Protein AF-A0A967WHF1-F1 (afdb_monomer_lite)

pLDDT: mean 85.79, std 10.93, range [50.19, 97.06]

Radius of gyration: 12.61 Å; chains: 1; bounding box: 32×28×30 Å

Structure (mmCIF, N/CA/C/O backb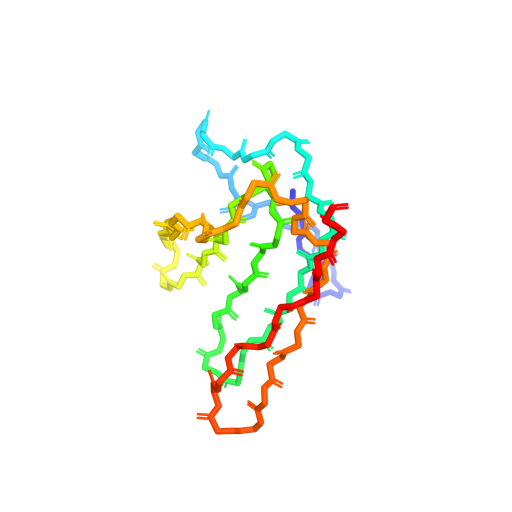one):
data_AF-A0A967WHF1-F1
#
_entry.id   AF-A0A967WHF1-F1
#
loop_
_atom_site.group_PDB
_atom_site.id
_atom_site.type_symbol
_atom_site.label_atom_id
_atom_site.label_alt_id
_atom_site.label_comp_id
_atom_site.label_asym_id
_atom_site.label_entity_id
_atom_site.label_seq_id
_atom_site.pdbx_PDB_ins_code
_atom_site.Cartn_x
_atom_site.Cartn_y
_atom_site.Cartn_z
_atom_site.occupancy
_atom_site.B_iso_or_equiv
_atom_site.auth_seq_id
_atom_site.auth_comp_id
_atom_site.auth_asym_id
_atom_site.auth_atom_id
_atom_site.pdbx_PDB_model_num
ATOM 1 N N . LEU A 1 1 ? -0.604 10.518 4.813 1.00 73.94 1 LEU A N 1
ATOM 2 C CA . LEU A 1 1 ? -1.503 9.347 4.918 1.00 73.94 1 LEU A CA 1
ATOM 3 C C . LEU A 1 1 ? -2.531 9.609 6.009 1.00 73.94 1 LEU A C 1
ATOM 5 O O . LEU A 1 1 ? -2.115 9.928 7.114 1.00 73.94 1 LEU A O 1
ATOM 9 N N . ALA A 1 2 ? -3.817 9.441 5.711 1.00 79.50 2 ALA A N 1
ATOM 10 C CA . ALA A 1 2 ? -4.899 9.514 6.689 1.00 79.50 2 ALA A CA 1
ATOM 11 C C . ALA A 1 2 ? -5.885 8.363 6.439 1.00 79.50 2 ALA A C 1
ATOM 13 O O . ALA A 1 2 ? -6.087 7.9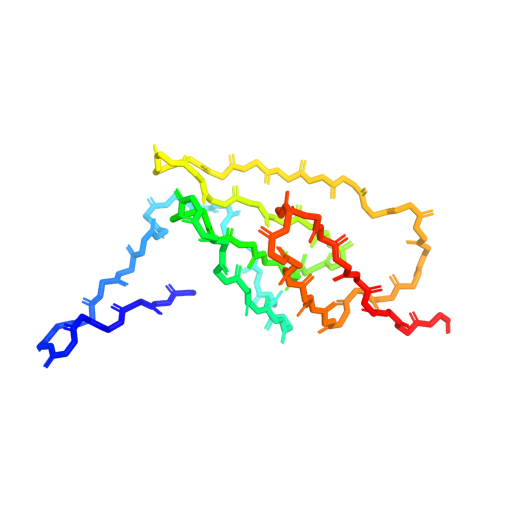68 5.290 1.00 79.50 2 ALA A O 1
ATOM 14 N N . HIS A 1 3 ? -6.490 7.830 7.496 1.00 83.56 3 HIS A N 1
ATOM 15 C CA . HIS A 1 3 ? -7.495 6.771 7.435 1.00 83.56 3 HIS A CA 1
ATOM 16 C C . HIS A 1 3 ? -8.806 7.265 8.054 1.00 83.56 3 HIS A C 1
ATOM 18 O O . HIS A 1 3 ? -8.813 7.738 9.193 1.00 83.56 3 HIS A O 1
ATOM 24 N N . TYR A 1 4 ? -9.904 7.171 7.303 1.00 86.56 4 TYR A N 1
ATOM 25 C CA . TYR A 1 4 ? -11.241 7.523 7.774 1.00 86.56 4 TYR A CA 1
ATOM 26 C C . TYR A 1 4 ? -12.013 6.260 8.144 1.00 86.56 4 TYR A C 1
ATOM 28 O O . TYR A 1 4 ? -12.301 5.437 7.280 1.00 86.56 4 TYR A O 1
ATOM 36 N N . ASP A 1 5 ? -12.395 6.128 9.411 1.00 87.75 5 ASP A N 1
ATOM 37 C CA . ASP A 1 5 ? -13.094 4.940 9.924 1.00 87.75 5 ASP A CA 1
ATOM 38 C C . ASP A 1 5 ? -14.623 4.964 9.708 1.00 87.75 5 ASP A C 1
ATOM 40 O O . ASP A 1 5 ? -15.353 4.131 10.245 1.00 87.75 5 ASP A O 1
ATOM 44 N N . GLY A 1 6 ? -15.125 5.933 8.937 1.00 90.00 6 GLY A N 1
ATOM 45 C CA . GLY A 1 6 ? -16.558 6.199 8.781 1.00 90.00 6 GLY A CA 1
ATOM 46 C C . GLY A 1 6 ? -17.102 7.259 9.743 1.00 90.00 6 GLY A C 1
ATOM 47 O O . GLY A 1 6 ? -18.257 7.663 9.606 1.00 90.00 6 GLY A O 1
ATOM 48 N N . SER A 1 7 ? -16.291 7.735 10.692 1.00 93.50 7 SER A N 1
ATOM 49 C CA . SER A 1 7 ? -16.676 8.769 11.656 1.00 93.50 7 SER A CA 1
ATOM 50 C C . SER A 1 7 ? -15.590 9.820 11.894 1.00 93.50 7 SER A C 1
ATOM 52 O O . SER A 1 7 ? -15.906 11.011 11.968 1.00 93.50 7 SER A O 1
ATOM 54 N N . ALA A 1 8 ? -14.322 9.417 11.945 1.00 90.12 8 ALA A N 1
ATOM 55 C CA . ALA A 1 8 ? -13.189 10.281 12.233 1.00 90.12 8 ALA A CA 1
ATOM 56 C C . ALA A 1 8 ? -12.001 9.977 11.317 1.00 90.12 8 ALA A C 1
ATOM 58 O O . ALA A 1 8 ? -11.796 8.849 10.869 1.00 90.12 8 ALA A O 1
ATOM 59 N N . TRP A 1 9 ? -11.208 11.015 11.051 1.00 86.38 9 TRP A N 1
ATOM 60 C CA . TRP A 1 9 ? -9.902 10.872 10.419 1.00 86.38 9 TRP A CA 1
ATOM 61 C C . TRP A 1 9 ? -8.864 10.547 11.485 1.00 86.38 9 TRP A C 1
ATOM 63 O O . TRP A 1 9 ? -8.794 11.210 12.521 1.00 86.38 9 TRP A O 1
ATOM 73 N N . THR A 1 10 ? -8.047 9.542 11.206 1.00 82.06 10 THR A N 1
ATOM 74 C CA . THR A 1 10 ? -6.870 9.195 11.994 1.00 82.06 10 THR A CA 1
ATOM 75 C C . THR A 1 10 ? -5.641 9.306 11.113 1.00 82.06 10 THR A C 1
ATOM 77 O O . THR A 1 10 ? -5.620 8.784 10.000 1.00 82.06 10 THR A O 1
ATOM 80 N N . ASP A 1 11 ? -4.615 9.983 11.613 1.00 75.62 11 ASP A N 1
ATOM 81 C CA . ASP A 1 11 ? -3.305 10.002 10.978 1.00 75.62 11 ASP A CA 1
ATOM 82 C C . ASP A 1 11 ? -2.471 8.889 11.613 1.00 75.62 11 ASP A C 1
ATOM 84 O O . ASP A 1 11 ? -2.015 9.034 12.751 1.00 75.62 11 ASP A O 1
ATOM 88 N N . PRO A 1 12 ? -2.261 7.752 10.925 1.00 64.88 12 PRO A N 1
ATOM 89 C CA . PRO A 1 12 ? -1.478 6.656 11.489 1.00 64.88 12 PRO A CA 1
ATOM 90 C C . PRO A 1 12 ? 0.012 7.010 11.640 1.00 64.88 12 PRO A C 1
ATOM 92 O O . PRO A 1 12 ? 0.773 6.230 12.208 1.00 64.88 12 PRO A O 1
ATOM 95 N N . VAL A 1 13 ? 0.448 8.173 11.139 1.00 62.53 13 VAL A N 1
ATOM 96 C CA . VAL A 1 13 ? 1.859 8.543 11.015 1.00 62.53 13 VAL A CA 1
ATOM 97 C C . VAL A 1 13 ? 2.192 9.753 11.890 1.00 62.53 13 VAL A C 1
ATOM 99 O O . VAL A 1 13 ? 2.378 10.864 11.413 1.00 62.53 13 VAL A O 1
ATOM 102 N N . ALA A 1 14 ? 2.297 9.532 13.200 1.00 53.59 14 ALA A N 1
ATOM 103 C CA . ALA A 1 14 ? 2.854 10.509 14.145 1.00 53.59 14 ALA A CA 1
ATOM 104 C C . ALA A 1 14 ? 4.394 10.414 14.277 1.00 53.59 14 ALA A C 1
ATOM 106 O O . ALA A 1 14 ? 4.953 10.803 15.301 1.00 53.59 14 ALA A O 1
ATOM 107 N N . LEU A 1 15 ? 5.097 9.865 13.279 1.00 50.19 15 LEU A N 1
ATOM 108 C CA . LEU A 1 15 ? 6.551 9.667 13.296 1.00 50.19 15 LEU A CA 1
ATOM 109 C C . LEU A 1 15 ? 7.161 10.381 12.085 1.00 50.19 15 LEU A C 1
ATOM 111 O O . LEU A 1 15 ? 6.753 10.128 10.958 1.00 50.19 15 LEU A O 1
ATOM 115 N N . GLY A 1 16 ? 8.089 11.305 12.342 1.00 53.88 16 GLY A N 1
ATOM 116 C CA . GLY A 1 16 ? 8.569 12.356 11.431 1.00 53.88 16 GLY A CA 1
ATOM 117 C C . GLY A 1 16 ? 9.350 11.938 10.179 1.00 53.88 16 GLY A C 1
ATOM 118 O O . GLY A 1 16 ? 10.008 12.798 9.610 1.00 53.88 16 GLY A O 1
ATOM 119 N N . ASP A 1 17 ? 9.236 10.681 9.744 1.00 60.12 17 ASP A N 1
ATOM 120 C CA . ASP A 1 17 ? 9.903 10.108 8.562 1.00 60.12 17 ASP A CA 1
ATOM 121 C C . ASP A 1 17 ? 8.881 9.529 7.559 1.00 60.12 17 ASP A C 1
ATOM 123 O O . ASP A 1 17 ? 9.131 8.529 6.885 1.00 60.12 17 ASP A O 1
ATOM 127 N N . ALA A 1 18 ? 7.671 10.095 7.516 1.00 60.03 18 ALA A N 1
ATOM 128 C CA . ALA A 1 18 ? 6.693 9.742 6.493 1.00 60.03 18 ALA A CA 1
ATOM 129 C C . ALA A 1 18 ? 7.186 10.249 5.127 1.00 60.03 18 ALA A C 1
ATOM 131 O O . ALA A 1 18 ? 7.589 11.415 5.055 1.00 60.03 18 ALA A O 1
ATOM 132 N N . PRO A 1 19 ? 7.126 9.438 4.060 1.00 61.25 19 PRO A N 1
ATOM 133 C CA . PRO A 1 19 ? 7.487 9.906 2.735 1.00 61.25 19 PRO A CA 1
ATOM 134 C C . PRO A 1 19 ? 6.561 11.038 2.292 1.00 61.25 19 PRO A C 1
ATOM 136 O O . PRO A 1 19 ? 5.393 11.128 2.697 1.00 61.25 19 PRO A O 1
ATOM 139 N N . VAL A 1 20 ? 7.133 11.946 1.509 1.00 67.62 20 VAL A N 1
ATOM 140 C CA . VAL A 1 20 ? 6.519 13.235 1.176 1.00 67.62 20 VAL A CA 1
ATOM 141 C C . VAL A 1 20 ? 5.553 13.075 0.003 1.00 67.62 20 VAL A C 1
ATOM 143 O O . VAL A 1 20 ? 4.528 13.763 -0.032 1.00 67.62 20 VAL A O 1
ATOM 146 N N . TYR A 1 21 ? 5.831 12.127 -0.897 1.00 83.56 21 TYR A N 1
ATOM 147 C CA . TYR A 1 21 ? 4.975 11.781 -2.027 1.00 83.56 21 TYR A CA 1
ATOM 148 C C . TYR A 1 21 ? 4.566 10.317 -1.960 1.00 83.56 21 TYR A C 1
ATOM 150 O O . TYR A 1 21 ? 5.408 9.427 -1.951 1.00 83.56 21 TYR A O 1
ATOM 158 N N . VAL A 1 22 ? 3.256 10.090 -1.879 1.00 87.75 22 VAL A N 1
ATOM 159 C CA . VAL A 1 22 ? 2.646 8.761 -1.904 1.00 87.75 22 VAL A CA 1
ATOM 160 C C . VAL A 1 22 ? 1.864 8.642 -3.201 1.00 87.75 22 VAL A C 1
ATOM 162 O O . VAL A 1 22 ? 0.924 9.414 -3.404 1.00 87.75 22 VAL A O 1
ATOM 165 N N . ASP A 1 23 ? 2.246 7.681 -4.032 1.00 91.56 23 ASP A N 1
ATOM 166 C CA . ASP A 1 23 ? 1.639 7.441 -5.343 1.00 91.56 23 ASP A CA 1
ATOM 167 C C . ASP A 1 23 ? 0.464 6.463 -5.233 1.00 91.56 23 ASP A C 1
ATOM 169 O O . ASP A 1 23 ? -0.599 6.692 -5.812 1.00 91.56 23 ASP A O 1
ATOM 173 N N . ASP A 1 24 ? 0.605 5.423 -4.401 1.00 94.69 24 ASP A N 1
ATOM 174 C CA . ASP A 1 24 ? -0.445 4.424 -4.201 1.00 94.69 24 ASP A CA 1
ATOM 175 C C . ASP A 1 24 ? -0.396 3.763 -2.817 1.00 94.69 24 ASP A C 1
ATOM 177 O O . ASP A 1 24 ? 0.634 3.724 -2.131 1.00 94.69 24 ASP A O 1
ATOM 181 N N . LEU A 1 25 ? -1.541 3.220 -2.408 1.00 93.94 25 LEU A N 1
ATOM 182 C CA . LEU A 1 25 ? -1.745 2.508 -1.154 1.00 93.94 25 LEU A CA 1
ATOM 183 C C . LEU A 1 25 ? -2.570 1.250 -1.400 1.00 93.94 25 LEU A C 1
ATOM 185 O O . LEU A 1 25 ? -3.615 1.297 -2.045 1.00 93.94 25 LEU A O 1
ATOM 189 N N . ALA A 1 26 ? -2.168 0.139 -0.789 1.00 95.94 26 ALA A N 1
ATOM 190 C CA . ALA A 1 26 ? -2.927 -1.101 -0.871 1.00 95.94 26 ALA A CA 1
ATOM 191 C C . ALA A 1 26 ? -2.980 -1.820 0.480 1.00 95.94 26 ALA A C 1
ATOM 193 O O . ALA A 1 26 ? -1.956 -2.067 1.118 1.00 95.94 26 ALA A O 1
ATOM 194 N N . GLU A 1 27 ? -4.186 -2.162 0.925 1.00 94.50 27 GLU A N 1
ATOM 195 C CA . GLU A 1 27 ? -4.392 -2.908 2.164 1.00 94.50 27 GLU A CA 1
ATOM 196 C C . GLU A 1 27 ? -4.275 -4.415 1.903 1.00 94.50 27 GLU A C 1
ATOM 198 O O . GLU A 1 27 ? -4.899 -4.968 0.994 1.00 94.50 27 GLU A O 1
ATOM 203 N N . GLY A 1 28 ? -3.452 -5.086 2.704 1.00 94.06 28 GLY A N 1
ATOM 204 C CA . GLY A 1 28 ? -3.362 -6.536 2.733 1.00 94.06 28 GLY A CA 1
ATOM 205 C C . GLY A 1 28 ? -4.456 -7.151 3.599 1.00 94.06 28 GLY A C 1
ATOM 206 O O . GLY A 1 28 ? -4.925 -6.563 4.569 1.00 94.06 28 GLY A O 1
ATOM 207 N N . SER A 1 29 ? -4.822 -8.399 3.307 1.00 92.75 29 SER A N 1
ATOM 208 C CA . SER A 1 29 ? -5.813 -9.148 4.096 1.00 92.75 29 SER A CA 1
ATOM 209 C C . SER A 1 29 ? -5.393 -9.404 5.551 1.00 92.75 29 SER A C 1
ATOM 211 O O . SER A 1 29 ? -6.208 -9.830 6.364 1.00 92.75 29 SER A O 1
ATOM 213 N N . ASP A 1 30 ? -4.118 -9.189 5.875 1.00 91.00 30 ASP A N 1
ATOM 214 C CA . ASP A 1 30 ? -3.562 -9.255 7.227 1.00 91.00 30 ASP A CA 1
ATOM 215 C C . ASP A 1 30 ? -3.695 -7.929 8.006 1.00 91.00 30 ASP A C 1
ATOM 217 O O . ASP A 1 30 ? -3.217 -7.839 9.138 1.00 91.00 30 ASP A O 1
ATOM 221 N N . GLY A 1 31 ? -4.327 -6.909 7.413 1.00 89.88 31 GLY A N 1
ATOM 222 C CA . GLY A 1 31 ? -4.466 -5.567 7.980 1.00 89.88 31 GLY A CA 1
ATOM 223 C C . GLY A 1 31 ? -3.193 -4.723 7.884 1.00 89.88 31 GLY A C 1
ATOM 224 O O . GLY A 1 31 ? -3.099 -3.683 8.539 1.00 89.88 31 GLY A O 1
ATOM 225 N N . SER A 1 32 ? -2.186 -5.165 7.120 1.00 92.81 32 SER A N 1
ATOM 226 C CA . SER A 1 32 ? -1.038 -4.321 6.792 1.00 92.81 32 SER A CA 1
ATOM 227 C C . SER A 1 32 ? -1.371 -3.361 5.654 1.00 92.81 32 SER A C 1
ATOM 229 O O . SER A 1 32 ? -2.092 -3.711 4.724 1.00 92.81 32 SER A O 1
ATOM 231 N N . LEU A 1 33 ? -0.826 -2.149 5.715 1.00 92.25 33 LEU A N 1
ATOM 232 C CA . LEU A 1 33 ? -0.957 -1.162 4.649 1.00 92.25 33 LEU A CA 1
ATOM 233 C C . LEU A 1 33 ? 0.366 -1.066 3.897 1.00 92.25 33 LEU A C 1
ATOM 235 O O . LEU A 1 33 ? 1.398 -0.752 4.490 1.00 92.25 33 LEU A O 1
ATOM 239 N N . TRP A 1 34 ? 0.327 -1.334 2.601 1.00 93.81 34 TRP A N 1
ATOM 240 C CA . TRP A 1 34 ? 1.446 -1.143 1.691 1.00 93.81 34 TRP A CA 1
ATOM 241 C C . TRP A 1 34 ? 1.340 0.211 1.010 1.00 93.81 34 TRP A C 1
ATOM 243 O O . TRP A 1 34 ? 0.241 0.721 0.796 1.00 93.81 34 TRP A O 1
ATOM 253 N N . MET A 1 35 ? 2.491 0.788 0.695 1.00 92.25 35 MET A N 1
ATOM 254 C CA . MET A 1 35 ? 2.604 2.149 0.202 1.00 92.25 35 MET A CA 1
ATOM 255 C C . MET A 1 35 ? 3.721 2.246 -0.830 1.00 92.25 35 MET A C 1
ATOM 257 O O . MET A 1 35 ? 4.847 1.842 -0.547 1.00 92.25 35 MET A O 1
ATOM 261 N N . ALA A 1 36 ? 3.403 2.785 -2.000 1.00 92.44 36 ALA A N 1
ATOM 262 C CA . ALA A 1 36 ? 4.382 3.246 -2.973 1.00 92.44 36 ALA A CA 1
ATOM 263 C C . ALA A 1 36 ? 4.646 4.719 -2.678 1.00 92.44 36 ALA A C 1
ATOM 265 O O . ALA A 1 36 ? 3.706 5.520 -2.698 1.00 92.44 36 ALA A O 1
ATOM 266 N N . ALA A 1 37 ? 5.877 5.058 -2.304 1.00 86.62 37 ALA A N 1
ATOM 267 C CA . ALA A 1 37 ? 6.196 6.425 -1.931 1.00 86.62 37 ALA A CA 1
ATOM 268 C C . ALA A 1 37 ? 7.680 6.742 -2.093 1.00 86.62 37 ALA A C 1
ATOM 270 O O . ALA A 1 37 ? 8.525 5.957 -1.670 1.00 86.62 37 ALA A O 1
ATOM 271 N N . ASP A 1 38 ? 7.984 7.897 -2.683 1.00 80.94 38 ASP A N 1
ATOM 272 C CA . ASP A 1 38 ? 9.349 8.372 -2.950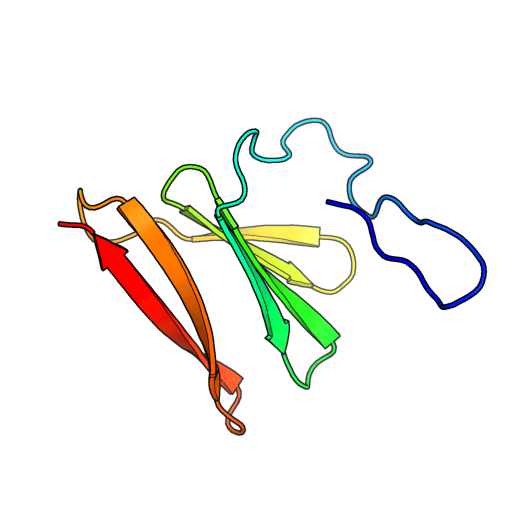 1.00 80.94 38 ASP A CA 1
ATOM 273 C C . ASP A 1 38 ? 10.245 7.317 -3.649 1.00 80.94 38 ASP A C 1
ATOM 275 O O . ASP A 1 38 ? 11.450 7.238 -3.407 1.00 80.94 38 ASP A O 1
ATOM 279 N N . GLY A 1 39 ? 9.654 6.477 -4.511 1.00 82.38 39 GLY A N 1
ATOM 280 C CA . GLY A 1 39 ? 10.358 5.378 -5.183 1.00 82.38 39 GLY A CA 1
ATOM 281 C C . GLY A 1 39 ? 10.707 4.187 -4.279 1.00 82.38 39 GLY A C 1
ATOM 282 O O . GLY A 1 39 ? 11.458 3.309 -4.693 1.00 82.38 39 GLY A O 1
ATOM 283 N N . GLU A 1 40 ? 10.171 4.122 -3.060 1.00 86.69 40 GLU A N 1
ATOM 284 C CA . GLU A 1 40 ? 10.335 3.012 -2.122 1.00 86.69 40 GLU A CA 1
ATOM 285 C C . GLU A 1 40 ? 9.007 2.293 -1.857 1.00 86.69 40 GLU A C 1
ATOM 287 O O . GLU A 1 40 ? 7.915 2.858 -1.966 1.00 86.69 40 GLU A O 1
ATOM 292 N N . LEU A 1 41 ? 9.104 1.024 -1.450 1.00 91.56 41 LEU A N 1
ATOM 293 C CA . LEU A 1 41 ? 7.956 0.265 -0.968 1.00 91.56 41 LEU A CA 1
ATOM 294 C C . LEU A 1 41 ? 7.912 0.326 0.562 1.00 91.56 41 LEU A C 1
ATOM 296 O O . LEU A 1 41 ? 8.728 -0.290 1.248 1.00 91.56 41 LEU A O 1
ATOM 300 N N . GLY A 1 42 ? 6.938 1.043 1.108 1.00 90.88 42 GLY A N 1
ATOM 301 C CA . GLY A 1 42 ? 6.6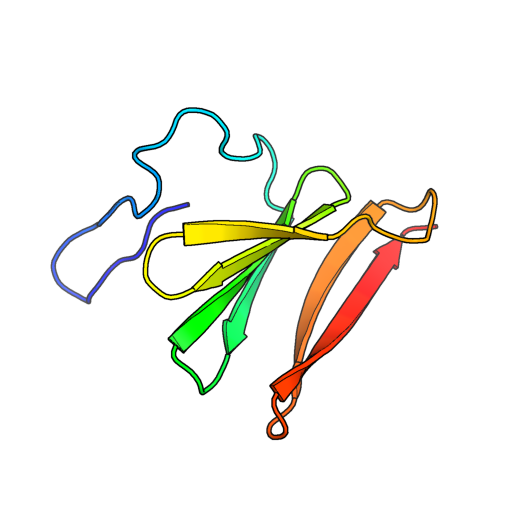40 1.082 2.534 1.00 90.88 42 GLY A CA 1
ATOM 302 C C . GLY A 1 42 ? 5.605 0.031 2.936 1.00 90.88 42 GLY A C 1
ATOM 303 O O . GLY A 1 42 ? 4.660 -0.253 2.201 1.00 90.88 42 GLY A O 1
ATOM 304 N N . ARG A 1 43 ? 5.735 -0.513 4.146 1.00 91.94 43 ARG A N 1
ATOM 305 C CA . ARG A 1 43 ? 4.710 -1.341 4.792 1.00 91.94 43 ARG A CA 1
ATOM 306 C C . ARG A 1 43 ? 4.484 -0.907 6.231 1.00 91.94 43 ARG A C 1
ATOM 308 O O . ARG A 1 43 ? 5.412 -0.935 7.038 1.00 91.94 43 ARG A O 1
ATOM 315 N N . LEU A 1 44 ? 3.242 -0.589 6.569 1.00 89.25 44 LEU A N 1
ATOM 316 C CA . LEU A 1 44 ? 2.772 -0.387 7.931 1.00 89.25 44 LEU A CA 1
ATOM 317 C C . LEU A 1 44 ? 2.136 -1.681 8.434 1.00 89.25 44 LEU A C 1
ATOM 319 O O . LEU A 1 44 ? 1.100 -2.114 7.935 1.00 89.25 44 LEU A O 1
ATOM 323 N N . ALA A 1 45 ? 2.738 -2.286 9.451 1.00 90.38 45 ALA A N 1
ATOM 324 C CA . ALA A 1 45 ? 2.187 -3.455 10.127 1.00 90.38 45 ALA A CA 1
ATOM 325 C C . ALA A 1 45 ? 2.382 -3.308 11.636 1.00 90.38 45 ALA A C 1
ATOM 327 O O . ALA A 1 45 ? 3.440 -2.877 12.097 1.00 90.38 45 ALA A O 1
ATOM 328 N N . SER A 1 46 ? 1.354 -3.640 12.422 1.00 88.62 46 SER A N 1
ATOM 329 C CA . SER A 1 46 ? 1.399 -3.527 13.890 1.00 88.62 46 SER A CA 1
ATOM 330 C C . SER A 1 46 ? 1.850 -2.137 14.381 1.00 88.62 46 SER A C 1
ATOM 332 O O . SER A 1 46 ? 2.605 -2.020 15.347 1.00 88.62 46 SER A O 1
ATOM 334 N N . GLY A 1 47 ? 1.428 -1.079 13.677 1.00 83.62 47 GLY A N 1
ATOM 335 C CA . GLY A 1 47 ? 1.762 0.315 13.995 1.00 83.62 47 GLY A CA 1
ATOM 336 C C . GLY A 1 47 ? 3.213 0.721 13.713 1.00 83.62 47 GLY A C 1
ATOM 337 O O . GLY A 1 47 ? 3.657 1.753 14.213 1.00 83.62 47 GLY A O 1
ATOM 338 N N . ARG A 1 48 ? 3.976 -0.075 12.953 1.00 84.25 48 ARG A N 1
ATOM 339 C CA . ARG A 1 48 ? 5.362 0.235 12.573 1.00 84.25 48 ARG A CA 1
ATOM 340 C C . ARG A 1 48 ? 5.550 0.199 11.065 1.00 84.25 48 ARG A C 1
ATOM 342 O O . ARG A 1 48 ? 5.114 -0.745 10.413 1.00 84.25 48 ARG A O 1
ATOM 349 N N . TRP A 1 49 ? 6.248 1.207 10.552 1.00 86.12 49 TRP A N 1
ATOM 350 C CA . TRP A 1 49 ? 6.713 1.237 9.173 1.00 86.12 49 TRP A CA 1
ATOM 351 C C . TRP A 1 49 ? 7.974 0.393 8.994 1.00 86.12 49 TRP A C 1
ATOM 353 O O . TRP A 1 49 ? 8.837 0.322 9.872 1.00 86.12 49 TRP A O 1
ATOM 363 N N . SER A 1 50 ? 8.070 -0.258 7.845 1.00 87.88 50 SER A N 1
ATOM 364 C CA . SER A 1 50 ? 9.283 -0.856 7.297 1.00 87.88 50 SER A CA 1
ATOM 365 C C . SER A 1 50 ? 9.366 -0.468 5.828 1.00 87.88 50 SER A C 1
ATOM 367 O O . SER A 1 50 ? 8.351 -0.516 5.138 1.00 87.88 50 SER A O 1
ATOM 369 N N . TYR A 1 51 ? 10.553 -0.084 5.371 1.00 87.62 51 TYR A N 1
ATOM 370 C CA . TYR A 1 51 ? 10.794 0.321 3.990 1.00 87.62 51 TYR A CA 1
ATOM 371 C C . TYR A 1 51 ? 11.666 -0.719 3.299 1.00 87.62 51 TYR A C 1
ATOM 373 O O . TYR A 1 51 ? 12.619 -1.244 3.886 1.00 87.62 51 TYR A O 1
ATOM 381 N N . TYR A 1 52 ? 11.304 -1.036 2.066 1.00 88.56 52 TYR A N 1
ATOM 382 C CA . TYR A 1 52 ? 11.986 -1.9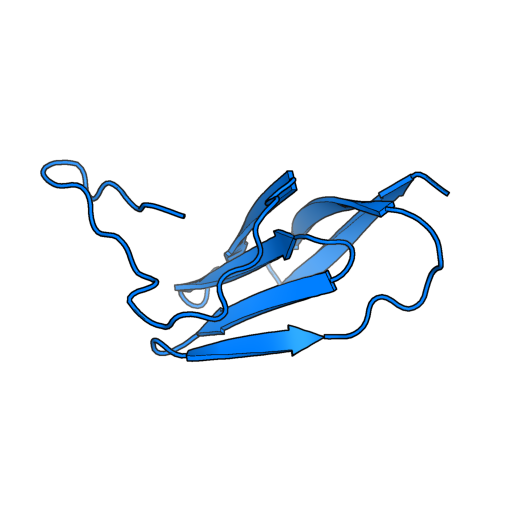97 1.221 1.00 88.56 52 TYR A CA 1
ATOM 383 C C . TYR A 1 52 ? 12.546 -1.251 0.008 1.00 88.56 52 TYR A C 1
ATOM 385 O O . TYR A 1 52 ? 11.771 -0.599 -0.700 1.00 88.56 52 TYR A O 1
ATOM 393 N N . PRO A 1 53 ? 13.864 -1.350 -0.253 1.00 82.06 53 PRO A N 1
ATOM 394 C CA . PRO A 1 53 ? 14.463 -0.734 -1.425 1.00 82.06 53 PRO A CA 1
ATOM 395 C C . PRO A 1 53 ? 13.808 -1.254 -2.700 1.00 82.06 53 PRO A C 1
ATOM 397 O O . PRO A 1 53 ? 13.644 -2.467 -2.876 1.00 82.06 53 PRO A O 1
ATOM 400 N N . TRP A 1 54 ? 13.469 -0.338 -3.595 1.00 85.75 54 TRP A N 1
ATOM 401 C CA . TRP A 1 54 ? 12.997 -0.682 -4.923 1.00 85.75 54 TRP A CA 1
ATOM 402 C C . TRP A 1 54 ? 14.189 -1.113 -5.798 1.00 85.75 54 TRP A C 1
ATOM 404 O O . TRP A 1 54 ? 15.218 -0.438 -5.809 1.00 85.75 54 TRP A O 1
ATOM 414 N N . PRO A 1 55 ? 14.121 -2.263 -6.497 1.00 85.25 55 PRO A N 1
ATOM 415 C CA . PRO A 1 55 ? 15.267 -2.804 -7.228 1.00 85.25 55 PRO A CA 1
ATOM 416 C C . PRO A 1 55 ? 15.519 -2.135 -8.590 1.00 85.25 55 PRO A C 1
ATOM 418 O O . PRO A 1 55 ? 16.408 -2.582 -9.314 1.00 85.25 55 PRO A O 1
ATOM 421 N N . SER A 1 56 ? 14.734 -1.126 -8.974 1.00 86.00 56 SER A N 1
ATOM 422 C CA . SER A 1 56 ? 14.839 -0.430 -10.259 1.00 86.00 56 SER A CA 1
ATOM 423 C C . SER A 1 56 ? 15.058 1.067 -10.042 1.00 86.00 56 SER A C 1
ATOM 425 O O . SER A 1 56 ? 14.636 1.616 -9.033 1.00 86.00 56 SER A O 1
ATOM 427 N N . ASP A 1 57 ? 15.692 1.722 -11.015 1.00 83.00 57 ASP A N 1
ATOM 428 C CA . ASP A 1 57 ? 15.824 3.184 -11.055 1.00 83.00 57 ASP A CA 1
ATOM 429 C C . ASP A 1 57 ? 14.516 3.886 -11.485 1.00 83.00 57 ASP A C 1
ATOM 431 O O . ASP A 1 57 ? 14.451 5.114 -11.507 1.00 83.00 57 ASP A O 1
ATOM 435 N N . GLY A 1 58 ? 13.496 3.110 -11.867 1.00 85.06 58 GLY A N 1
ATOM 436 C CA . GLY A 1 58 ? 12.180 3.600 -12.258 1.00 85.06 58 GLY A CA 1
ATOM 437 C C . GLY A 1 58 ? 11.303 4.002 -11.071 1.00 85.06 58 GLY A C 1
ATOM 438 O O . GLY A 1 58 ? 11.487 3.514 -9.955 1.00 85.06 58 GLY A O 1
ATOM 439 N N . TRP A 1 59 ? 10.321 4.865 -11.323 1.00 87.12 59 TRP A N 1
ATOM 440 C CA . TRP A 1 59 ? 9.400 5.353 -10.303 1.00 87.12 59 TRP A CA 1
ATOM 441 C C . TRP A 1 59 ? 8.324 4.313 -10.000 1.00 87.12 59 TRP A C 1
ATOM 443 O O . TRP A 1 59 ? 7.628 3.840 -10.897 1.00 87.12 59 TRP A O 1
ATOM 453 N N . LEU A 1 60 ? 8.210 3.921 -8.734 1.00 90.88 60 LEU A N 1
ATOM 454 C CA . LEU A 1 60 ? 7.169 3.013 -8.271 1.00 90.88 60 LEU A CA 1
ATOM 455 C C . LEU A 1 60 ? 5.836 3.769 -8.195 1.00 90.88 60 LEU A C 1
ATOM 457 O O . LEU A 1 60 ? 5.725 4.721 -7.437 1.00 90.88 6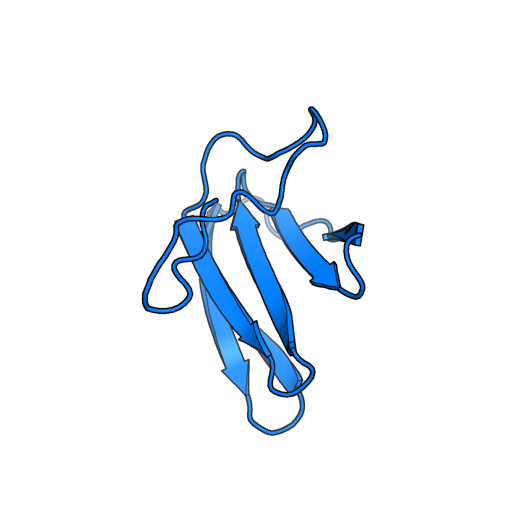0 LEU A O 1
ATOM 461 N N . GLU A 1 61 ? 4.831 3.316 -8.942 1.00 91.00 61 GLU A N 1
ATOM 462 C CA . GLU A 1 61 ? 3.602 4.091 -9.181 1.00 91.00 61 GLU A CA 1
ATOM 463 C C . GLU A 1 61 ? 2.352 3.433 -8.600 1.00 91.00 61 GLU A C 1
ATOM 465 O O . GLU A 1 61 ? 1.438 4.111 -8.148 1.00 91.00 61 GLU A O 1
ATOM 470 N N . THR A 1 62 ? 2.263 2.100 -8.640 1.00 94.94 62 THR A N 1
ATOM 471 C CA . THR A 1 62 ? 1.033 1.401 -8.247 1.00 94.94 62 THR A CA 1
ATOM 472 C C . THR A 1 62 ? 1.302 0.068 -7.582 1.00 94.94 62 THR A C 1
ATOM 474 O O . THR A 1 62 ? 2.288 -0.610 -7.886 1.00 94.94 62 THR A O 1
ATOM 477 N N . LEU A 1 63 ? 0.394 -0.323 -6.691 1.00 96.44 63 LEU A N 1
ATOM 478 C CA . LEU A 1 63 ? 0.444 -1.561 -5.938 1.00 96.44 63 LEU A CA 1
ATOM 479 C C . LEU A 1 63 ? -0.839 -2.375 -6.113 1.00 96.44 63 LEU A C 1
ATOM 481 O O . LEU A 1 63 ? -1.951 -1.855 -6.145 1.00 96.44 63 LEU A O 1
ATOM 485 N N . ALA A 1 64 ? -0.691 -3.696 -6.132 1.00 97.06 64 ALA A N 1
ATOM 486 C CA . ALA A 1 64 ? -1.803 -4.627 -6.001 1.00 97.06 64 ALA A CA 1
ATOM 487 C C . ALA A 1 64 ? -1.435 -5.763 -5.044 1.00 97.06 64 ALA A C 1
ATOM 489 O O . ALA A 1 64 ? -0.380 -6.383 -5.179 1.00 97.06 64 ALA A O 1
ATOM 490 N N . ILE A 1 65 ? -2.325 -6.069 -4.098 1.00 96.88 65 ILE A N 1
ATOM 491 C CA . ILE A 1 65 ? -2.152 -7.191 -3.170 1.00 96.88 65 ILE A CA 1
ATOM 492 C C . ILE A 1 65 ? -2.990 -8.371 -3.654 1.00 96.88 65 ILE A C 1
ATOM 494 O O . ILE A 1 65 ? -4.209 -8.271 -3.809 1.00 96.88 65 ILE A O 1
ATOM 498 N N . ALA A 1 66 ? -2.333 -9.498 -3.909 1.00 95.56 66 ALA A N 1
ATOM 499 C CA . ALA A 1 66 ? -2.996 -10.735 -4.286 1.00 95.56 66 ALA A CA 1
ATOM 500 C C . ALA A 1 66 ? -3.628 -11.425 -3.057 1.00 95.56 66 ALA A C 1
ATOM 502 O O . ALA A 1 66 ? -3.174 -11.219 -1.930 1.00 95.56 66 ALA A O 1
ATOM 503 N N . PRO A 1 67 ? -4.636 -12.302 -3.242 1.00 94.06 67 PRO A N 1
ATOM 504 C CA . PRO A 1 67 ? -5.277 -13.017 -2.132 1.00 94.06 67 PRO A CA 1
ATOM 505 C C . PRO A 1 67 ? -4.341 -13.901 -1.296 1.00 94.06 67 PRO A C 1
ATOM 507 O O . PRO A 1 67 ? -4.677 -14.249 -0.168 1.00 94.06 67 PRO A O 1
ATOM 510 N N . ASP A 1 68 ? -3.190 -14.292 -1.846 1.00 94.88 68 ASP A N 1
ATOM 511 C CA . ASP A 1 68 ? -2.156 -15.053 -1.136 1.00 94.88 68 ASP A CA 1
ATOM 512 C C . ASP A 1 68 ? -1.187 -14.165 -0.329 1.00 94.88 68 ASP A C 1
ATOM 514 O O . ASP A 1 68 ? -0.282 -14.681 0.326 1.00 94.88 68 ASP A O 1
ATOM 518 N N . GLY A 1 69 ? -1.383 -12.843 -0.355 1.00 93.00 69 GLY A N 1
ATOM 519 C CA . GLY A 1 69 ? -0.540 -11.854 0.311 1.00 93.00 69 GLY A CA 1
ATOM 520 C C . GLY A 1 69 ? 0.641 -11.355 -0.525 1.00 93.00 69 GLY A C 1
ATOM 521 O O . GLY A 1 69 ? 1.415 -10.534 -0.033 1.00 93.00 69 GLY A O 1
ATOM 522 N N . SER A 1 70 ? 0.801 -11.813 -1.770 1.00 95.19 70 SER A N 1
ATOM 523 C CA . SER A 1 70 ? 1.850 -11.303 -2.659 1.00 95.19 70 SER A CA 1
ATOM 524 C C . SER A 1 70 ? 1.592 -9.846 -3.044 1.00 95.19 70 SER A C 1
ATOM 526 O O . SER A 1 70 ? 0.458 -9.470 -3.342 1.00 95.19 70 SER A O 1
ATOM 528 N N . VAL A 1 71 ? 2.656 -9.045 -3.099 1.00 94.25 71 VAL A N 1
ATOM 529 C CA . VAL A 1 71 ? 2.611 -7.641 -3.532 1.00 94.25 71 VAL A CA 1
ATOM 530 C C . VAL A 1 71 ? 3.107 -7.545 -4.969 1.00 94.25 71 VAL A C 1
ATOM 532 O O . VAL A 1 71 ? 4.236 -7.936 -5.267 1.00 94.25 71 VAL A O 1
ATOM 535 N N . TRP A 1 72 ? 2.271 -7.016 -5.853 1.00 95.44 72 TRP A N 1
ATOM 536 C CA . TRP A 1 72 ? 2.625 -6.657 -7.221 1.00 95.44 72 TRP A CA 1
ATOM 537 C C . TRP A 1 72 ? 2.805 -5.149 -7.316 1.00 95.44 72 TRP A C 1
ATOM 539 O O . TRP A 1 72 ? 2.016 -4.399 -6.748 1.00 95.44 72 TRP A O 1
ATOM 549 N N . ALA A 1 73 ? 3.832 -4.726 -8.044 1.00 94.25 73 ALA A N 1
ATOM 550 C CA . ALA A 1 73 ? 4.210 -3.332 -8.205 1.00 94.25 73 ALA A CA 1
ATOM 551 C C . ALA A 1 73 ? 4.280 -2.974 -9.693 1.00 94.25 73 ALA A C 1
ATOM 553 O O . ALA A 1 73 ? 4.957 -3.659 -10.465 1.00 94.25 73 ALA A O 1
ATOM 554 N N . GLY A 1 74 ? 3.577 -1.916 -10.088 1.00 93.50 74 GLY A N 1
ATOM 555 C CA . GLY A 1 74 ? 3.740 -1.264 -11.383 1.00 93.50 74 GLY A CA 1
ATOM 556 C C . GLY A 1 74 ? 4.644 -0.045 -11.238 1.00 93.50 74 GLY A C 1
ATOM 557 O O . GLY A 1 74 ? 4.559 0.674 -10.244 1.00 93.50 74 GLY A O 1
ATOM 558 N N . TYR A 1 75 ? 5.517 0.173 -12.216 1.00 92.25 75 TYR A N 1
ATOM 559 C CA . TYR A 1 75 ? 6.504 1.246 -12.185 1.00 92.25 75 TYR A CA 1
ATOM 560 C C . TYR A 1 75 ? 6.712 1.846 -13.580 1.00 92.25 75 TYR A C 1
ATOM 562 O O . TYR A 1 75 ? 6.550 1.145 -14.586 1.00 92.25 75 TYR A O 1
ATOM 570 N N . GLU A 1 76 ? 7.068 3.128 -13.630 1.00 86.75 76 GLU A N 1
ATOM 571 C CA . GLU A 1 76 ? 7.556 3.811 -14.833 1.00 86.75 76 GLU A CA 1
ATOM 572 C C . GLU A 1 76 ? 9.087 3.696 -14.887 1.00 86.75 76 GLU A C 1
ATOM 574 O O . GLU A 1 76 ? 9.753 3.904 -13.878 1.00 86.75 76 GLU A O 1
ATOM 579 N N . GLY A 1 77 ? 9.651 3.301 -16.032 1.00 81.69 77 GLY A N 1
ATOM 580 C CA . GLY A 1 77 ? 11.088 3.029 -16.200 1.00 81.69 77 GLY A CA 1
ATOM 581 C C . GLY A 1 77 ? 11.814 4.020 -17.094 1.00 81.69 77 GLY A C 1
ATOM 582 O O . GLY A 1 77 ? 11.140 4.712 -17.888 1.00 81.69 77 GLY A O 1
#

Foldseek 3Di:
DWDDPVDDIDDLDPDPPDAPDWQEWDADPQRKIWTQGPQWIWIQDPSDIDIDHDPDPWRWHYWDADNVRDIDTDTGD

Secondary structure (DSSP, 8-state):
--EE-SS-EE-S--SS---S-EEEEEE-TTS-EEEEETTEEEEEETTEEEEE--SSSSEEEEEEE-TTSPEEEEEE-

Sequence (77 aa):
LAHYDGSAWTDPVALGDAPVYVDDLAEGSDGSLWMAADGELGRLASGRWSYYPWPSDGWLETLAIAPDGSVWAGYEG